Protein AF-A0A0F9UEQ1-F1 (afdb_monomer_lite)

Radius of gyration: 12.58 Å; chains: 1; bounding box: 33×19×34 Å

Secondary structure (DSSP, 8-state):
----EEEEEEEE-SS--THHHHHTTEEESSHHHHHHHS--TT--GGGGSSEEEEEEEESSSPP-HHHHHHTTEEEEEEEE-

pLDDT: mean 87.44, std 11.41, range [51.16, 97.19]

Organism: NCBI:txid412755

Foldseek 3Di:
DDWKKKKWKKKFADAQPPVLCVVQVKDFPDVVLVCLNDPDPPDDPCSRPIDMHIIMGTHPDDRPQVVCVVVRMGTDDMDID

Structure (mmCIF, N/CA/C/O backbone):
data_AF-A0A0F9UEQ1-F1
#
_entry.id   AF-A0A0F9UEQ1-F1
#
loop_
_atom_site.group_PDB
_atom_site.id
_atom_site.type_symbol
_atom_site.label_atom_id
_atom_site.label_alt_id
_atom_site.label_comp_id
_atom_site.label_asym_id
_atom_site.label_entity_id
_atom_site.label_seq_id
_atom_site.pdbx_PDB_ins_code
_atom_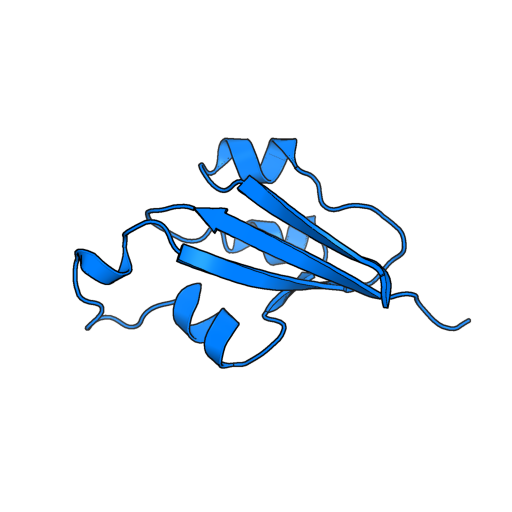site.Cartn_x
_atom_site.Cartn_y
_atom_site.Cartn_z
_atom_site.occupancy
_atom_site.B_iso_or_equiv
_atom_site.auth_seq_id
_atom_site.auth_comp_id
_atom_site.auth_asym_id
_atom_site.auth_atom_id
_atom_site.pdbx_PDB_model_num
ATOM 1 N N . MET A 1 1 ? -22.910 -7.346 12.074 1.00 51.16 1 MET A N 1
ATOM 2 C CA . MET A 1 1 ? -21.847 -6.378 12.411 1.00 51.16 1 MET A CA 1
ATOM 3 C C . MET A 1 1 ? -21.288 -5.863 11.100 1.00 51.16 1 MET A C 1
ATOM 5 O O . MET A 1 1 ? -20.864 -6.677 10.293 1.00 51.16 1 MET A O 1
ATOM 9 N N . THR A 1 2 ? -21.395 -4.566 10.830 1.00 57.97 2 THR A N 1
ATOM 10 C CA . THR A 1 2 ? -20.883 -3.966 9.590 1.00 57.97 2 THR A CA 1
ATOM 11 C C . THR A 1 2 ? -19.378 -3.791 9.752 1.00 57.97 2 THR A C 1
ATOM 13 O O . THR A 1 2 ? -18.952 -2.987 10.575 1.00 57.97 2 THR A O 1
ATOM 16 N N . THR A 1 3 ? -18.570 -4.585 9.051 1.00 69.81 3 THR A N 1
ATOM 17 C CA . THR A 1 3 ? -17.109 -4.437 9.073 1.00 69.81 3 THR A CA 1
ATOM 18 C C . THR A 1 3 ? -16.751 -3.089 8.455 1.00 69.81 3 THR A C 1
ATOM 20 O O . THR A 1 3 ? -17.098 -2.849 7.294 1.00 69.81 3 THR A O 1
ATOM 23 N N . ARG A 1 4 ? -16.096 -2.205 9.218 1.00 82.69 4 ARG A N 1
ATOM 24 C CA . ARG A 1 4 ? -15.567 -0.953 8.669 1.00 82.69 4 ARG A CA 1
ATOM 25 C C . ARG A 1 4 ? -14.474 -1.254 7.653 1.00 82.69 4 ARG A C 1
ATOM 27 O O . ARG A 1 4 ? -13.810 -2.294 7.719 1.00 82.69 4 ARG A O 1
ATOM 34 N N . LYS A 1 5 ? -14.333 -0.362 6.677 1.00 89.75 5 LYS A N 1
ATOM 35 C CA . LYS A 1 5 ? -13.294 -0.466 5.657 1.00 89.75 5 LYS A CA 1
ATOM 36 C C . LYS A 1 5 ? -12.401 0.757 5.727 1.00 89.75 5 LYS A C 1
ATOM 38 O O . LYS A 1 5 ? -12.881 1.866 5.926 1.00 89.75 5 LYS A O 1
ATOM 43 N N . THR A 1 6 ? -11.114 0.548 5.501 1.00 93.81 6 THR A N 1
ATOM 44 C CA . THR A 1 6 ? -10.131 1.631 5.454 1.00 93.81 6 THR A CA 1
ATOM 45 C C . THR A 1 6 ? -9.559 1.707 4.047 1.00 93.81 6 THR A C 1
ATOM 47 O O . THR A 1 6 ? -9.055 0.716 3.523 1.00 93.81 6 THR A O 1
ATOM 50 N N . LEU A 1 7 ? -9.659 2.873 3.416 1.00 95.31 7 LEU A N 1
ATOM 51 C CA . LEU A 1 7 ? -8.993 3.187 2.157 1.00 95.31 7 LEU A CA 1
ATOM 52 C C . LEU A 1 7 ? -7.684 3.906 2.473 1.00 95.31 7 LEU A C 1
ATOM 54 O O . LEU A 1 7 ? -7.690 4.936 3.137 1.00 95.31 7 LEU A O 1
ATOM 58 N N . PHE A 1 8 ? -6.562 3.397 1.988 1.00 96.62 8 PHE A N 1
ATOM 59 C CA . PHE A 1 8 ? -5.265 4.035 2.189 1.00 96.62 8 PHE A CA 1
ATOM 60 C C . PHE A 1 8 ? -4.440 4.041 0.905 1.00 96.62 8 PHE A C 1
ATOM 62 O O . PHE A 1 8 ? -4.661 3.238 -0.001 1.00 96.62 8 PHE A O 1
ATOM 69 N N . THR A 1 9 ? -3.501 4.978 0.813 1.00 97.19 9 THR A N 1
ATOM 70 C CA . THR A 1 9 ? -2.609 5.134 -0.341 1.00 97.19 9 THR A CA 1
ATOM 71 C C . THR A 1 9 ? -1.190 4.787 0.065 1.00 97.19 9 THR A C 1
ATOM 73 O O . THR A 1 9 ? -0.713 5.254 1.101 1.00 97.19 9 THR A O 1
ATOM 76 N N . VAL A 1 10 ? -0.509 4.008 -0.774 1.00 96.75 10 VAL A N 1
ATOM 77 C CA . VAL A 1 10 ? 0.922 3.735 -0.655 1.00 96.75 10 VAL A CA 1
ATOM 78 C C . VAL A 1 10 ? 1.684 4.318 -1.839 1.00 96.75 10 VAL A C 1
ATOM 80 O O . VAL A 1 10 ? 1.265 4.175 -2.986 1.00 96.75 10 VAL A O 1
ATOM 83 N N . GLU A 1 11 ? 2.804 4.974 -1.559 1.00 95.75 11 GLU A N 1
ATOM 84 C CA . GLU A 1 11 ? 3.739 5.521 -2.540 1.00 95.75 11 GLU A CA 1
ATOM 85 C C . GLU A 1 11 ? 5.064 4.760 -2.470 1.00 95.75 11 GLU A C 1
ATOM 87 O O . GLU A 1 11 ? 5.671 4.678 -1.404 1.00 95.75 11 GLU A O 1
ATOM 92 N N . GLY A 1 12 ? 5.558 4.243 -3.590 1.00 92.50 12 GLY A N 1
ATOM 93 C CA . GLY A 1 12 ? 6.857 3.571 -3.633 1.00 92.50 12 GLY A CA 1
ATOM 94 C C . GLY A 1 12 ? 7.385 3.396 -5.048 1.00 92.50 12 GLY A C 1
ATOM 95 O O . GLY A 1 12 ? 6.704 3.704 -6.024 1.00 92.50 12 GLY A O 1
ATOM 96 N N . GLY A 1 13 ? 8.637 2.961 -5.159 1.00 85.31 13 GLY A N 1
ATOM 97 C CA . GLY A 1 13 ? 9.306 2.677 -6.432 1.00 85.31 13 GLY A CA 1
ATOM 98 C C . GLY A 1 13 ? 9.847 1.249 -6.464 1.00 85.31 13 GLY A C 1
ATOM 99 O O . GLY A 1 13 ? 9.956 0.609 -5.421 1.00 85.31 13 GLY A O 1
ATOM 100 N N . GLY A 1 14 ? 10.202 0.758 -7.654 1.00 86.06 14 GLY A N 1
ATOM 101 C CA . GLY A 1 14 ? 10.617 -0.641 -7.825 1.00 86.06 14 GLY A CA 1
ATOM 102 C C . GLY A 1 14 ? 9.451 -1.623 -7.684 1.00 86.06 14 GLY A C 1
ATOM 103 O O . GLY A 1 14 ? 8.300 -1.240 -7.881 1.00 86.06 14 GLY A O 1
ATOM 104 N N . ASP A 1 15 ? 9.729 -2.892 -7.394 1.00 89.44 15 ASP A N 1
ATOM 105 C CA . ASP A 1 15 ? 8.685 -3.916 -7.304 1.00 89.44 15 ASP A CA 1
ATOM 106 C C . ASP A 1 15 ? 7.676 -3.636 -6.181 1.00 89.44 15 ASP A C 1
ATOM 108 O O . ASP A 1 15 ? 8.021 -3.197 -5.080 1.00 89.44 15 ASP A O 1
ATOM 112 N N . PHE A 1 16 ? 6.399 -3.889 -6.470 1.00 92.62 16 PHE A N 1
ATOM 113 C CA . PHE A 1 16 ? 5.339 -3.767 -5.478 1.00 92.62 16 PHE A CA 1
ATOM 114 C C . PHE A 1 16 ? 5.379 -4.961 -4.507 1.00 92.62 16 PHE A C 1
ATOM 116 O O . PHE A 1 16 ? 5.402 -6.109 -4.963 1.00 92.62 16 PHE A O 1
ATOM 123 N N . PRO A 1 17 ? 5.342 -4.739 -3.179 1.00 94.12 17 PRO A N 1
ATOM 124 C CA . PRO A 1 17 ? 5.444 -5.803 -2.188 1.00 94.12 17 PRO A CA 1
ATOM 125 C C . PRO A 1 17 ? 4.104 -6.532 -2.046 1.00 94.12 17 PRO A C 1
ATOM 127 O O . PRO A 1 17 ? 3.319 -6.257 -1.141 1.00 94.12 17 PRO A O 1
ATOM 130 N N . ALA A 1 18 ? 3.832 -7.479 -2.946 1.00 94.19 18 ALA A N 1
ATOM 131 C CA . ALA A 1 18 ? 2.573 -8.228 -2.989 1.00 94.19 18 ALA A CA 1
ATOM 132 C C . ALA A 1 18 ? 2.213 -8.907 -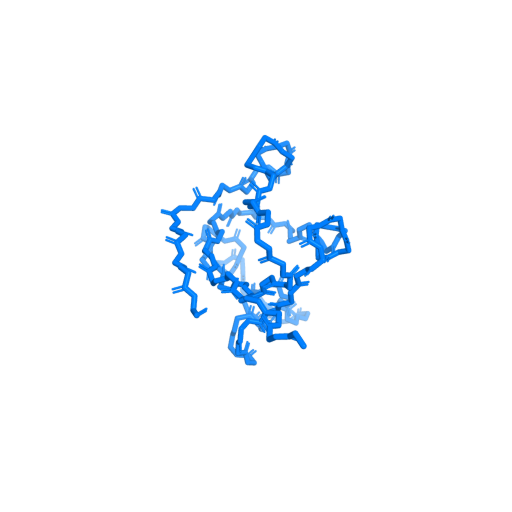1.653 1.00 94.19 18 ALA A C 1
ATOM 134 O O . ALA A 1 18 ? 1.036 -8.992 -1.307 1.00 94.19 18 ALA A O 1
ATOM 135 N N . ASP A 1 19 ? 3.213 -9.337 -0.878 1.00 93.25 19 ASP A N 1
ATOM 136 C CA . ASP A 1 19 ? 3.026 -9.916 0.455 1.00 93.25 19 ASP A CA 1
ATOM 137 C C . ASP A 1 19 ? 2.288 -8.984 1.427 1.00 93.25 19 ASP A C 1
ATOM 139 O O . ASP A 1 19 ? 1.533 -9.457 2.281 1.00 93.25 19 ASP A O 1
ATOM 143 N N . MET A 1 20 ? 2.428 -7.661 1.276 1.00 93.75 20 MET A N 1
ATOM 144 C CA . MET A 1 20 ? 1.719 -6.697 2.122 1.00 93.75 20 MET A CA 1
ATOM 145 C C . MET A 1 20 ? 0.200 -6.785 1.967 1.00 93.75 20 MET A C 1
ATOM 147 O O . MET A 1 20 ? -0.514 -6.542 2.935 1.00 93.75 20 MET A O 1
ATOM 151 N N . LEU A 1 21 ? -0.306 -7.213 0.804 1.00 94.69 21 LEU A N 1
ATOM 152 C CA . LEU A 1 21 ? -1.743 -7.427 0.600 1.00 94.69 21 LEU A CA 1
ATOM 153 C C . LEU A 1 21 ? -2.297 -8.475 1.570 1.00 94.69 21 LEU A C 1
ATOM 155 O O . LEU A 1 21 ? -3.390 -8.326 2.111 1.00 94.69 21 LEU A O 1
ATOM 159 N N . ARG A 1 22 ? -1.512 -9.521 1.842 1.00 92.12 22 ARG A N 1
ATOM 160 C CA . ARG A 1 22 ? -1.880 -10.563 2.799 1.00 92.12 22 ARG A CA 1
ATOM 161 C C . ARG A 1 22 ? -1.693 -10.099 4.241 1.00 92.12 22 ARG A C 1
ATOM 163 O O . ARG A 1 22 ? -2.570 -10.355 5.058 1.00 92.12 22 ARG A O 1
ATOM 170 N N . TYR A 1 23 ? -0.564 -9.463 4.558 1.00 90.88 23 TYR A N 1
ATOM 171 C CA . TYR A 1 23 ? -0.257 -9.050 5.933 1.00 90.88 23 TYR A CA 1
ATOM 172 C C . TYR A 1 23 ? -1.225 -8.001 6.471 1.00 90.88 23 TYR A C 1
ATOM 174 O O . TYR A 1 23 ? -1.679 -8.133 7.603 1.00 90.88 23 TYR A O 1
ATOM 182 N N . ASP A 1 24 ? -1.550 -7.006 5.650 1.00 91.19 24 ASP A N 1
ATOM 183 C CA . ASP A 1 24 ? -2.466 -5.923 6.007 1.00 91.19 24 ASP A CA 1
ATOM 184 C C . ASP A 1 24 ? -3.918 -6.246 5.614 1.00 91.19 24 ASP A C 1
ATOM 186 O O . ASP A 1 24 ? -4.779 -5.378 5.692 1.00 91.19 24 ASP A O 1
ATOM 190 N N . ASN A 1 25 ? -4.205 -7.480 5.170 1.00 92.81 25 ASN A N 1
ATOM 191 C CA . ASN A 1 25 ? -5.534 -7.926 4.736 1.00 92.81 25 ASN A CA 1
ATOM 192 C C . ASN A 1 25 ? -6.231 -6.896 3.818 1.00 92.81 25 ASN A C 1
ATOM 194 O O . ASN A 1 25 ? -7.358 -6.448 4.066 1.00 92.81 25 ASN A O 1
ATOM 198 N N . CYS A 1 26 ? -5.511 -6.479 2.776 1.00 94.94 26 CYS A N 1
ATOM 199 C CA . CYS A 1 26 ? -5.904 -5.400 1.882 1.00 94.94 26 CYS A CA 1
ATOM 200 C C . CYS A 1 26 ? -5.773 -5.790 0.406 1.00 94.94 26 CYS A C 1
ATOM 202 O O . CYS A 1 26 ? -5.100 -6.751 0.038 1.00 94.94 26 CYS A O 1
ATOM 204 N N . TRP A 1 27 ? -6.451 -5.047 -0.463 1.00 95.94 27 TRP A N 1
ATOM 205 C CA . TRP A 1 27 ? -6.475 -5.292 -1.904 1.00 95.94 27 TRP A CA 1
ATOM 206 C C . TRP A 1 27 ? -6.580 -3.978 -2.683 1.00 95.94 27 TRP A C 1
ATOM 208 O O . TRP A 1 27 ? -7.058 -2.983 -2.137 1.00 95.94 27 TRP A O 1
ATOM 218 N N . PRO A 1 28 ? -6.159 -3.937 -3.960 1.00 96.81 28 PRO A N 1
ATOM 219 C CA . PRO A 1 28 ? -6.322 -2.751 -4.796 1.00 96.81 28 PRO A CA 1
ATOM 220 C C . PRO A 1 28 ? -7.762 -2.237 -4.809 1.00 96.81 28 PRO A C 1
ATOM 222 O O . PRO A 1 28 ? -8.701 -3.007 -5.015 1.00 96.81 28 PRO A O 1
ATOM 225 N N . TYR A 1 29 ? -7.934 -0.929 -4.603 1.00 96.75 29 TYR A N 1
ATOM 226 C CA . TYR A 1 29 ? -9.261 -0.313 -4.533 1.00 96.75 29 TYR A CA 1
ATOM 227 C C . TYR A 1 29 ? -10.004 -0.382 -5.875 1.00 96.75 29 TYR A C 1
ATOM 229 O O . TYR A 1 29 ? -11.206 -0.635 -5.907 1.00 96.75 29 TYR A O 1
ATOM 237 N N . MET A 1 30 ? -9.284 -0.183 -6.983 1.00 96.00 30 MET A N 1
ATOM 238 C CA . MET A 1 30 ? -9.805 -0.254 -8.350 1.00 96.00 30 MET A CA 1
ATOM 239 C C . MET A 1 30 ? -8.838 -1.021 -9.259 1.00 96.00 30 MET A C 1
ATOM 241 O O . MET A 1 30 ? -7.650 -1.151 -8.962 1.00 96.00 30 MET A O 1
ATOM 245 N N . SER A 1 31 ? -9.310 -1.456 -10.432 1.00 94.12 31 SER A N 1
ATOM 246 C CA . SER A 1 31 ? -8.472 -2.146 -11.429 1.00 94.12 31 SER A CA 1
ATOM 247 C C . SER A 1 31 ? -7.263 -1.317 -11.878 1.00 94.12 31 SER A C 1
ATOM 249 O O . SER A 1 31 ? -6.204 -1.873 -12.150 1.00 94.12 31 SER A O 1
ATOM 251 N N . 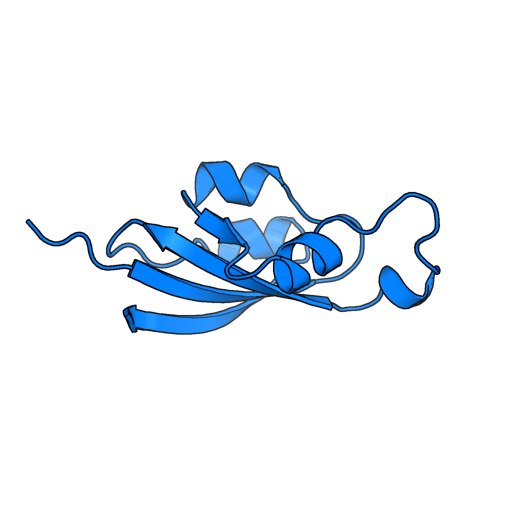VAL A 1 32 ? -7.389 0.015 -11.906 1.00 91.56 32 VAL A N 1
ATOM 252 C CA . VAL A 1 32 ? -6.264 0.915 -12.204 1.00 91.56 32 VAL A CA 1
ATOM 253 C C . VAL A 1 32 ? -5.183 0.870 -11.120 1.00 91.56 32 VAL A C 1
ATOM 255 O O . VAL A 1 32 ? -4.002 0.932 -11.439 1.00 91.56 32 VAL A O 1
ATOM 258 N N . ASP A 1 33 ? -5.560 0.715 -9.849 1.00 94.75 33 ASP A N 1
ATOM 259 C CA . ASP A 1 33 ? -4.602 0.590 -8.748 1.00 94.75 33 ASP A CA 1
ATOM 260 C C . ASP A 1 33 ? -3.882 -0.768 -8.819 1.00 94.75 33 ASP A C 1
ATOM 262 O O . ASP A 1 33 ? -2.674 -0.838 -8.599 1.00 94.75 33 ASP A O 1
ATOM 266 N N . ALA A 1 34 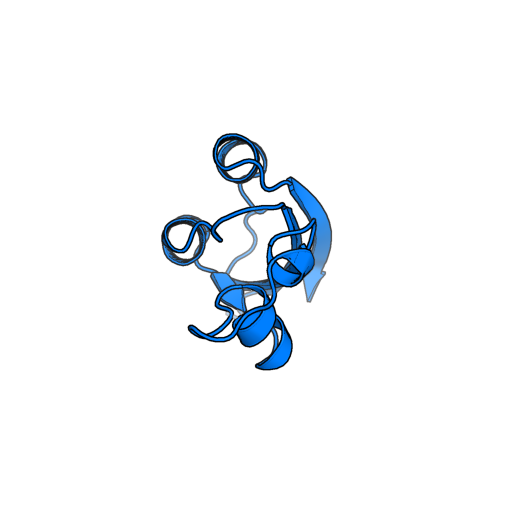? -4.586 -1.827 -9.242 1.00 93.75 34 ALA A N 1
ATOM 267 C CA . ALA A 1 34 ? -3.974 -3.128 -9.512 1.00 93.75 34 ALA A CA 1
ATOM 268 C C . ALA A 1 34 ? -2.966 -3.060 -10.672 1.00 93.75 34 ALA A C 1
ATOM 270 O O . ALA A 1 34 ? -1.872 -3.605 -10.559 1.00 93.75 34 ALA A O 1
ATOM 271 N N . ALA A 1 35 ? -3.298 -2.350 -11.756 1.00 90.88 35 ALA A N 1
ATOM 272 C CA . ALA A 1 35 ? -2.394 -2.162 -12.892 1.00 90.88 35 ALA A CA 1
ATOM 273 C C . ALA A 1 35 ? -1.130 -1.370 -12.514 1.00 90.88 35 ALA A C 1
ATOM 275 O O . ALA A 1 35 ? -0.041 -1.686 -12.985 1.00 90.88 35 ALA A O 1
ATOM 276 N N . LYS A 1 36 ? -1.254 -0.374 -11.625 1.00 90.69 36 LYS A N 1
ATOM 277 C CA . LYS A 1 36 ? -0.102 0.370 -11.091 1.00 90.69 36 LYS A CA 1
ATOM 278 C C . LYS A 1 36 ? 0.789 -0.495 -10.198 1.00 90.69 36 LYS A C 1
ATOM 280 O O . LYS A 1 36 ? 2.011 -0.370 -10.273 1.00 90.69 36 LYS A O 1
ATOM 285 N N . ALA A 1 37 ? 0.193 -1.345 -9.358 1.00 90.88 37 ALA A N 1
ATOM 286 C CA . ALA A 1 37 ? 0.922 -2.269 -8.489 1.00 90.88 37 ALA A CA 1
ATOM 287 C C . ALA A 1 37 ? 1.655 -3.354 -9.296 1.00 90.88 37 ALA A C 1
ATOM 289 O O . ALA A 1 37 ? 2.818 -3.646 -9.032 1.00 90.88 37 ALA A O 1
ATOM 290 N N . PHE A 1 38 ? 1.002 -3.903 -10.322 1.00 90.12 38 PHE A N 1
ATOM 291 C CA . PHE A 1 38 ? 1.502 -5.022 -11.119 1.00 90.12 38 PHE A CA 1
ATOM 292 C C . PHE A 1 38 ? 1.548 -4.658 -12.612 1.00 90.12 38 PHE A C 1
ATOM 294 O O . PHE A 1 38 ? 0.716 -5.142 -13.388 1.00 90.12 38 PHE A O 1
ATOM 301 N N . PRO A 1 39 ? 2.492 -3.799 -13.043 1.00 81.94 39 PRO A N 1
ATOM 302 C CA . PRO A 1 39 ? 2.644 -3.480 -14.456 1.00 81.94 39 PRO A CA 1
ATOM 303 C C . PRO A 1 39 ? 3.038 -4.744 -15.233 1.00 81.94 39 PRO A C 1
ATOM 305 O O . PRO A 1 39 ? 3.820 -5.573 -14.765 1.00 81.94 39 PRO A O 1
ATOM 308 N N . GLY A 1 40 ? 2.476 -4.919 -16.430 1.00 78.44 40 GLY A N 1
ATOM 309 C CA . GLY A 1 40 ? 2.797 -6.060 -17.288 1.00 78.44 40 GLY A CA 1
ATOM 310 C C . GLY A 1 40 ? 4.244 -6.036 -17.804 1.00 78.44 40 GLY A C 1
ATOM 311 O O . GLY A 1 40 ? 4.960 -5.049 -17.664 1.00 78.44 40 GLY A O 1
ATOM 312 N N . LYS A 1 41 ? 4.663 -7.105 -18.500 1.00 64.56 41 LYS A N 1
ATOM 313 C CA . LYS A 1 41 ? 6.026 -7.268 -19.066 1.00 64.56 41 LYS A CA 1
ATOM 314 C C . LYS A 1 41 ? 6.472 -6.179 -20.060 1.00 64.56 41 LYS A C 1
ATOM 316 O O . LYS A 1 41 ? 7.638 -6.157 -20.438 1.00 64.56 41 LYS A O 1
ATOM 321 N N . HIS A 1 42 ? 5.565 -5.305 -20.490 1.00 61.47 42 HIS A N 1
ATOM 322 C CA . HIS A 1 42 ? 5.842 -4.180 -21.386 1.00 61.47 42 HIS A CA 1
ATOM 323 C C . HIS A 1 42 ? 5.917 -2.832 -20.658 1.00 61.47 42 HIS A C 1
ATOM 325 O O . HIS A 1 42 ? 5.949 -1.799 -21.321 1.00 61.47 42 HIS A O 1
ATOM 331 N N . GLY A 1 43 ? 5.925 -2.846 -19.320 1.00 60.53 43 GLY A N 1
ATOM 332 C CA . GLY A 1 43 ? 6.047 -1.640 -18.516 1.00 60.53 43 GLY A CA 1
ATOM 333 C C . GLY A 1 43 ? 7.308 -0.869 -18.890 1.00 60.53 43 GLY A C 1
ATOM 334 O O . GLY A 1 43 ? 8.407 -1.428 -18.923 1.00 60.53 43 GLY A O 1
ATOM 335 N N . SER A 1 44 ? 7.151 0.4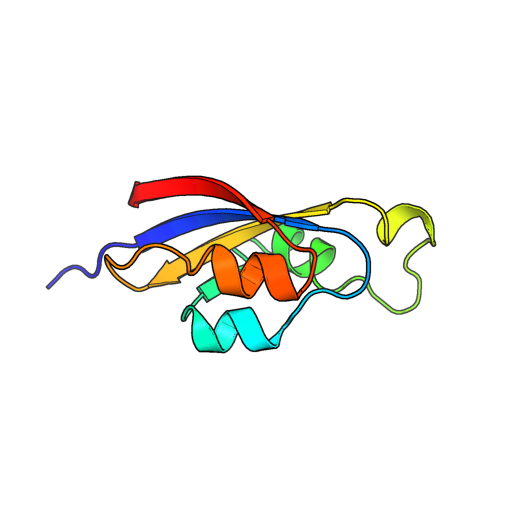09 -19.210 1.00 62.72 44 SER A N 1
ATOM 336 C CA . SER A 1 44 ? 8.286 1.289 -19.471 1.00 62.72 44 SER A CA 1
ATOM 337 C C . SER A 1 44 ? 9.140 1.429 -18.198 1.00 62.72 44 SER A C 1
ATOM 339 O O . SER A 1 44 ? 8.608 1.349 -17.091 1.00 62.72 44 SER A O 1
ATOM 341 N N . PRO A 1 45 ? 10.462 1.659 -18.294 1.00 63.25 45 PRO A N 1
ATOM 342 C CA . PRO A 1 45 ? 11.303 1.925 -17.120 1.00 63.25 45 PRO A CA 1
ATOM 343 C C . PRO A 1 45 ? 10.761 3.071 -16.247 1.00 63.25 45 PRO A C 1
ATOM 345 O O . PRO A 1 45 ? 10.930 3.069 -15.029 1.00 63.25 45 PRO A O 1
ATOM 348 N N . ASP A 1 46 ? 10.065 4.028 -16.866 1.00 65.19 46 ASP A N 1
ATOM 349 C CA . ASP A 1 46 ? 9.372 5.124 -16.195 1.00 65.19 46 ASP A CA 1
ATOM 350 C C . ASP A 1 46 ? 8.199 4.661 -15.319 1.00 65.19 46 ASP A C 1
ATOM 352 O O . ASP A 1 46 ? 7.920 5.298 -14.307 1.00 65.19 46 ASP A O 1
ATOM 356 N N . GLU A 1 47 ? 7.557 3.531 -15.626 1.00 59.41 47 GLU A N 1
ATOM 357 C CA . GLU A 1 47 ? 6.517 2.936 -14.777 1.00 59.41 47 GLU A CA 1
ATOM 358 C C . GLU A 1 47 ? 7.083 2.308 -13.500 1.00 59.41 47 GLU A C 1
ATOM 360 O O . GLU A 1 47 ? 6.328 2.090 -12.561 1.00 59.41 47 GLU A O 1
ATOM 365 N N . PHE A 1 48 ? 8.398 2.092 -13.394 1.00 62.03 48 PHE A N 1
ATOM 366 C CA . PHE A 1 48 ? 9.050 1.695 -12.138 1.00 62.03 48 PHE A CA 1
ATOM 367 C C . PHE A 1 48 ? 9.449 2.887 -11.250 1.00 62.03 48 PHE A C 1
ATOM 369 O O . PHE A 1 48 ? 9.986 2.683 -10.154 1.00 62.03 48 PHE A O 1
ATOM 376 N N . ARG A 1 49 ? 9.163 4.128 -11.682 1.00 73.69 49 ARG A N 1
ATOM 377 C CA . ARG A 1 49 ? 9.283 5.334 -10.842 1.00 73.69 49 ARG A CA 1
ATOM 378 C C . ARG A 1 49 ? 8.298 5.291 -9.666 1.00 73.69 49 ARG A C 1
ATOM 380 O O . ARG A 1 49 ? 7.507 4.359 -9.525 1.00 73.69 49 ARG A O 1
ATOM 387 N N . ARG A 1 50 ? 8.371 6.306 -8.794 1.00 81.44 50 ARG A N 1
ATOM 388 C CA . ARG A 1 50 ? 7.428 6.485 -7.678 1.00 81.44 50 ARG A CA 1
ATOM 389 C C . ARG A 1 50 ? 5.988 6.429 -8.190 1.00 81.44 50 ARG A C 1
ATOM 391 O O . ARG A 1 50 ? 5.589 7.261 -9.001 1.00 81.44 50 ARG A O 1
ATOM 398 N N . ARG A 1 51 ? 5.234 5.449 -7.701 1.00 89.25 51 ARG A N 1
ATOM 399 C CA . ARG A 1 51 ? 3.830 5.194 -8.018 1.00 89.25 51 ARG A CA 1
ATOM 400 C C . ARG A 1 51 ? 2.999 5.272 -6.759 1.00 89.25 51 ARG A C 1
ATOM 402 O O . ARG A 1 51 ? 3.433 4.817 -5.707 1.00 89.25 51 ARG A O 1
ATOM 409 N N . GLU A 1 52 ? 1.778 5.760 -6.918 1.00 94.69 52 GLU A N 1
ATOM 410 C CA . GLU A 1 52 ? 0.756 5.749 -5.880 1.00 94.69 52 GLU A CA 1
ATOM 411 C C . GLU A 1 52 ? -0.284 4.665 -6.171 1.00 94.69 52 GLU A C 1
ATOM 413 O O . GLU A 1 52 ? -0.901 4.654 -7.245 1.00 94.69 52 GLU A O 1
ATOM 418 N N . VAL A 1 53 ? -0.497 3.775 -5.204 1.00 95.75 53 VAL A N 1
ATOM 419 C CA . VAL A 1 53 ? -1.469 2.679 -5.262 1.00 95.75 53 VAL A CA 1
ATOM 420 C C . VAL A 1 53 ? -2.458 2.847 -4.118 1.00 95.75 53 VAL A C 1
ATOM 422 O O . VAL A 1 53 ? -2.058 2.951 -2.959 1.00 95.75 53 VAL A O 1
ATOM 425 N N . ARG A 1 54 ? -3.757 2.859 -4.430 1.00 97.19 54 ARG A N 1
ATOM 426 C CA . ARG A 1 54 ? -4.815 2.884 -3.413 1.00 97.19 54 ARG A CA 1
ATOM 427 C C . ARG A 1 54 ? -5.260 1.470 -3.070 1.00 97.19 54 ARG A C 1
ATOM 429 O O . ARG A 1 54 ? -5.551 0.669 -3.962 1.00 97.19 54 ARG A O 1
ATOM 436 N N . LEU A 1 55 ? -5.355 1.193 -1.779 1.00 97.06 55 LEU A N 1
ATOM 437 C CA . LEU A 1 55 ? -5.666 -0.108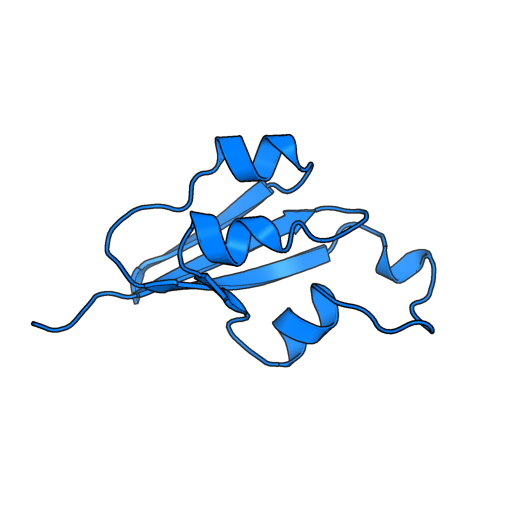 -1.211 1.00 97.06 55 LEU A CA 1
ATOM 438 C C . LEU A 1 55 ? -6.857 0.004 -0.264 1.00 97.06 55 LEU A C 1
ATOM 440 O O . LEU A 1 55 ? -6.974 0.953 0.509 1.00 97.06 55 LEU A O 1
ATOM 444 N N . LEU A 1 56 ? -7.739 -0.983 -0.332 1.00 96.06 56 LEU A N 1
ATOM 445 C CA . LEU A 1 56 ? -8.866 -1.157 0.565 1.00 96.06 56 LEU A CA 1
ATOM 446 C C . LEU A 1 56 ? -8.531 -2.273 1.553 1.00 96.06 56 LEU A C 1
ATOM 448 O O . LEU A 1 56 ? -8.196 -3.378 1.139 1.00 96.06 56 LEU A O 1
ATOM 452 N N . MET A 1 57 ? -8.631 -1.979 2.842 1.00 94.19 57 MET A N 1
ATOM 453 C CA . MET A 1 57 ? -8.410 -2.904 3.950 1.00 94.19 57 MET A CA 1
ATOM 454 C C . MET A 1 57 ? -9.741 -3.272 4.603 1.00 94.19 57 MET A C 1
ATOM 456 O O . MET A 1 57 ? -10.604 -2.409 4.798 1.00 94.19 57 MET A O 1
ATOM 460 N N . ALA A 1 58 ? -9.905 -4.548 4.958 1.00 88.00 58 ALA A N 1
ATOM 461 C CA . ALA A 1 58 ? -10.974 -4.976 5.857 1.00 88.00 58 ALA A CA 1
ATOM 462 C C . ALA A 1 58 ? -10.525 -4.843 7.314 1.00 88.00 58 ALA A C 1
ATOM 464 O O . ALA A 1 58 ? -9.543 -5.469 7.705 1.00 88.00 58 ALA A O 1
ATOM 465 N N . GLY A 1 59 ? -11.303 -4.116 8.116 1.00 82.06 59 GLY A N 1
ATOM 466 C CA . GLY A 1 59 ? -11.078 -3.978 9.552 1.00 82.06 59 GLY A CA 1
ATOM 467 C C . GLY A 1 59 ? -10.921 -2.528 10.001 1.00 82.06 59 GLY A C 1
ATOM 468 O O . GLY A 1 59 ? -10.880 -1.599 9.195 1.00 82.06 59 GLY A O 1
ATOM 469 N N . ASP A 1 60 ? -10.853 -2.362 11.319 1.00 78.38 60 ASP A N 1
ATOM 470 C CA . ASP A 1 60 ? -10.650 -1.074 11.991 1.00 78.38 60 ASP A CA 1
ATOM 471 C C . ASP A 1 60 ? -9.161 -0.790 12.281 1.00 78.38 60 ASP A C 1
ATOM 473 O O . ASP A 1 60 ? -8.822 0.297 12.748 1.00 78.38 60 ASP A O 1
ATOM 477 N N . GLU A 1 61 ? -8.270 -1.754 12.025 1.00 83.81 61 GLU A N 1
ATOM 478 C CA . GLU A 1 61 ? -6.834 -1.597 12.267 1.00 83.81 61 GLU A CA 1
ATOM 479 C C . GLU A 1 61 ? -6.193 -0.665 11.223 1.00 83.81 61 GLU A C 1
ATOM 481 O O . GLU A 1 61 ? -6.574 -0.688 10.050 1.00 83.81 61 GLU A O 1
ATOM 486 N N . PRO A 1 62 ? -5.234 0.187 11.625 1.00 85.38 62 PRO A N 1
ATOM 487 C CA . PRO A 1 62 ? -4.489 1.009 10.683 1.00 85.38 62 PRO A CA 1
ATOM 488 C C . PRO A 1 62 ? -3.489 0.159 9.873 1.00 85.38 62 PRO A C 1
ATOM 490 O O . PRO A 1 62 ? -2.989 -0.849 10.379 1.00 85.38 62 PRO A O 1
ATOM 493 N N . PRO A 1 63 ? -3.131 0.581 8.643 1.00 89.00 63 PRO A N 1
ATOM 494 C CA . PRO A 1 63 ? -2.062 -0.057 7.879 1.00 89.00 63 PRO A CA 1
ATOM 495 C C . PRO A 1 63 ? -0.737 -0.036 8.641 1.00 89.00 63 PRO A C 1
ATOM 497 O O . PRO A 1 63 ? -0.413 0.927 9.341 1.00 89.00 63 PRO A O 1
ATOM 500 N N . THR A 1 64 ? 0.066 -1.086 8.474 1.00 92.31 64 THR A N 1
ATOM 501 C CA . THR A 1 64 ? 1.330 -1.232 9.206 1.00 92.31 64 THR A CA 1
ATOM 502 C C . THR A 1 64 ? 2.449 -0.416 8.548 1.00 92.31 64 THR A C 1
ATOM 504 O O . THR A 1 64 ? 3.292 -0.934 7.816 1.00 92.31 64 THR A O 1
ATOM 507 N N . GLU A 1 65 ? 2.465 0.898 8.797 1.00 94.12 65 GLU A N 1
ATOM 508 C CA . GLU A 1 65 ? 3.349 1.864 8.118 1.00 94.12 65 GLU A CA 1
ATOM 509 C C . GLU A 1 65 ? 4.832 1.452 8.098 1.00 94.12 65 GLU A C 1
ATOM 511 O O . GLU A 1 65 ? 5.505 1.586 7.073 1.00 94.12 65 GLU A O 1
ATOM 516 N N . GLU A 1 66 ? 5.348 0.915 9.209 1.00 93.25 66 GLU A N 1
ATOM 517 C CA . GLU A 1 66 ? 6.745 0.476 9.307 1.00 93.25 66 GLU A CA 1
ATOM 518 C C . GLU A 1 66 ? 7.067 -0.697 8.376 1.00 93.25 66 GLU A C 1
ATOM 520 O O . GLU A 1 66 ? 8.142 -0.717 7.776 1.00 93.25 66 GLU A O 1
ATOM 525 N N . ARG A 1 67 ? 6.132 -1.641 8.195 1.00 92.75 67 ARG A N 1
ATOM 526 C CA . ARG A 1 67 ? 6.331 -2.779 7.289 1.00 92.75 67 ARG A CA 1
ATOM 527 C C . ARG A 1 67 ? 6.360 -2.320 5.843 1.00 92.75 67 ARG A C 1
ATOM 529 O O . ARG A 1 67 ? 7.268 -2.711 5.118 1.00 92.75 67 ARG A O 1
ATOM 536 N N . TRP A 1 68 ? 5.437 -1.441 5.445 1.00 95.12 68 TRP A N 1
ATOM 537 C CA . TRP A 1 68 ? 5.475 -0.819 4.118 1.00 95.12 68 TRP A CA 1
ATOM 538 C C . TRP A 1 68 ? 6.831 -0.148 3.871 1.00 95.12 68 TRP A C 1
ATOM 540 O O . TRP A 1 68 ? 7.463 -0.387 2.836 1.00 95.12 68 TRP A O 1
ATOM 550 N N . LYS A 1 69 ? 7.326 0.612 4.859 1.00 93.44 69 LYS A N 1
ATOM 551 C CA . LYS A 1 69 ? 8.605 1.329 4.773 1.00 93.44 69 LYS A CA 1
ATOM 552 C C . LYS A 1 69 ? 9.799 0.397 4.571 1.00 93.44 69 LYS A C 1
ATOM 554 O O . LYS A 1 69 ? 10.710 0.759 3.827 1.00 93.44 69 LYS A O 1
ATOM 559 N N . SER A 1 70 ? 9.796 -0.799 5.164 1.00 93.00 70 SER A N 1
ATOM 560 C CA . SER A 1 70 ? 10.840 -1.812 4.940 1.00 93.00 70 SER A CA 1
ATOM 561 C C . SER A 1 70 ? 10.930 -2.286 3.487 1.00 93.00 70 SER A C 1
ATOM 563 O O . SER A 1 70 ? 11.997 -2.722 3.064 1.00 93.00 70 SER A O 1
ATOM 565 N N . PHE A 1 71 ? 9.854 -2.154 2.710 1.00 91.62 71 PHE A N 1
ATOM 566 C CA . PHE A 1 71 ? 9.837 -2.456 1.278 1.00 91.62 71 PHE A CA 1
ATOM 567 C C . PHE A 1 71 ? 10.101 -1.231 0.395 1.00 91.62 71 PHE A C 1
ATOM 569 O O . PHE A 1 71 ? 9.950 -1.328 -0.815 1.00 91.62 71 PHE A O 1
ATOM 576 N N . MET A 1 72 ? 10.501 -0.085 0.961 1.00 92.38 72 MET A N 1
ATOM 577 C CA . MET A 1 72 ? 10.637 1.194 0.241 1.00 92.38 72 MET A CA 1
ATOM 578 C C . MET A 1 72 ? 9.304 1.764 -0.282 1.00 92.38 72 MET A C 1
ATOM 580 O O . MET A 1 72 ? 9.294 2.617 -1.173 1.00 92.38 72 MET A O 1
ATOM 584 N N . TRP A 1 73 ? 8.183 1.340 0.309 1.00 94.94 73 TRP A N 1
ATOM 585 C CA . TRP A 1 73 ? 6.850 1.901 0.086 1.00 94.94 73 TRP A CA 1
ATOM 586 C C . TRP A 1 73 ? 6.402 2.669 1.331 1.00 94.94 73 TRP A C 1
ATOM 588 O O . TRP A 1 73 ? 6.746 2.325 2.453 1.00 94.94 73 TRP A O 1
ATOM 598 N N . LYS A 1 74 ? 5.645 3.745 1.176 1.00 95.38 74 LYS A N 1
ATOM 599 C CA . LYS A 1 74 ? 5.216 4.598 2.285 1.00 95.38 74 LYS A CA 1
ATOM 600 C C . LYS A 1 74 ? 3.710 4.767 2.246 1.00 95.38 74 LYS A C 1
ATOM 602 O O . LYS A 1 74 ? 3.176 5.102 1.198 1.00 95.38 74 LYS A O 1
ATOM 607 N N . VAL A 1 75 ? 3.046 4.643 3.391 1.00 96.25 75 VAL A N 1
ATOM 608 C CA . VAL A 1 75 ? 1.648 5.067 3.529 1.00 96.25 75 VAL A CA 1
ATOM 609 C C . VAL A 1 75 ? 1.587 6.600 3.499 1.00 96.25 75 VAL A C 1
ATOM 611 O O . VAL A 1 75 ? 2.265 7.275 4.274 1.00 96.25 75 VAL A O 1
ATOM 614 N N . THR A 1 76 ? 0.832 7.169 2.559 1.00 96.06 76 THR A N 1
ATOM 615 C CA . THR A 1 76 ? 0.745 8.628 2.347 1.00 96.06 76 THR A CA 1
ATOM 616 C C . THR A 1 76 ? -0.615 9.213 2.703 1.00 96.06 76 THR A C 1
ATOM 618 O O . THR A 1 76 ? -0.710 10.410 2.971 1.00 96.06 76 THR A O 1
ATOM 621 N N . ASN A 1 77 ? -1.668 8.395 2.723 1.00 94.69 77 ASN A N 1
ATOM 622 C CA . ASN A 1 77 ? -3.025 8.826 3.048 1.00 94.69 77 ASN A CA 1
ATOM 623 C C . ASN A 1 77 ? -3.819 7.666 3.657 1.00 94.69 77 ASN A C 1
ATOM 625 O O . ASN A 1 77 ? -3.640 6.530 3.223 1.00 94.69 77 ASN A O 1
ATOM 629 N N . ILE A 1 78 ? -4.694 7.948 4.625 1.00 94.31 78 ILE A N 1
ATOM 630 C CA . ILE A 1 78 ? -5.590 6.974 5.262 1.00 94.31 78 ILE A CA 1
ATOM 631 C C . ILE A 1 78 ? -6.969 7.629 5.418 1.00 94.31 78 ILE A C 1
ATOM 633 O O . ILE A 1 78 ? -7.077 8.743 5.928 1.00 94.31 78 ILE A O 1
ATOM 637 N N . GLN A 1 79 ? -8.017 6.933 4.983 1.00 91.56 79 GLN A N 1
ATOM 638 C CA . GLN A 1 79 ? -9.413 7.368 5.001 1.00 91.56 79 GLN A CA 1
ATOM 639 C C . GLN A 1 79 ? -10.293 6.222 5.508 1.00 91.56 79 GLN A C 1
ATOM 641 O O . GLN A 1 79 ? -10.224 5.107 4.995 1.00 91.56 79 GLN A O 1
ATOM 646 N N . GLN A 1 80 ? -11.137 6.489 6.502 1.00 85.88 80 GLN A N 1
ATOM 647 C CA . GLN A 1 80 ? -12.138 5.524 6.970 1.00 85.88 80 GLN A CA 1
ATOM 648 C C . GLN A 1 80 ? -13.411 5.639 6.120 1.00 85.88 80 GLN A C 1
ATOM 650 O O . GLN A 1 80 ? -13.846 6.755 5.827 1.00 85.88 80 GLN A O 1
ATOM 655 N N . LEU A 1 81 ? -13.977 4.496 5.718 1.00 83.12 81 LEU A N 1
ATOM 656 C CA . LEU A 1 81 ? -15.192 4.377 4.903 1.00 83.12 81 LEU A CA 1
ATOM 657 C C . LEU A 1 81 ? -16.382 3.843 5.707 1.00 83.12 81 LEU A C 1
ATOM 659 O O . LEU A 1 81 ? -16.178 2.957 6.574 1.00 83.12 81 LEU A O 1
#

Sequence (81 aa):
MTTRKTLFTVEGGGDFPADMLRYDNCWPYMSVDAAKAFPGKHGSPDEFRRREVRLLMAGDEPPTEERWKSFMWKVTNIQQL